Protein AF-A0A257P1T6-F1 (afdb_monomer)

Solvent-accessible surface area (backbone atoms only — not comparable to full-atom values): 7304 Å² total; per-residue (Å²): 110,48,81,40,77,79,40,86,86,40,34,35,30,41,38,40,68,49,77,60,68,84,50,16,38,37,44,33,44,31,45,38,38,44,43,81,39,96,87,77,50,71,47,75,51,72,52,76,51,74,48,61,39,56,57,62,42,69,65,39,70,70,59,54,51,53,52,51,48,54,50,50,51,54,49,51,57,52,47,53,36,40,76,70,65,75,41,80,83,77,84,64,60,65,57,59,56,52,49,62,76,66,51,55,81,64,52,58,54,50,52,51,50,50,51,51,48,50,50,54,48,63,72,68,58,83,128

Radius of gyration: 24.8 Å; Cα contacts (8 Å, |Δi|>4): 127; chains: 1; bounding box: 42×44×67 Å

Mean predicted aligned error: 14.79 Å

pLDDT: mean 80.49, std 9.03, range [52.75, 92.25]

Structure (mmCIF, N/CA/C/O backbone):
data_AF-A0A257P1T6-F1
#
_entry.id   AF-A0A257P1T6-F1
#
loop_
_atom_site.group_PDB
_atom_site.id
_atom_site.type_symbol
_atom_site.label_atom_id
_atom_site.label_alt_id
_atom_site.label_comp_id
_atom_site.label_asym_id
_atom_site.label_entity_id
_atom_site.label_seq_id
_atom_site.pdbx_PDB_ins_code
_atom_site.Cartn_x
_atom_site.Cartn_y
_atom_site.Cartn_z
_atom_site.occupancy
_atom_site.B_iso_or_equiv
_atom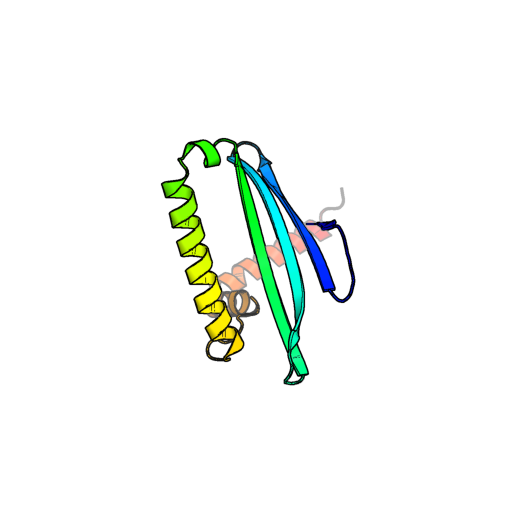_site.auth_seq_id
_atom_site.auth_comp_id
_atom_site.auth_asym_id
_atom_site.auth_atom_id
_atom_site.pdbx_PDB_model_num
ATOM 1 N N . LEU A 1 1 ? 3.767 -9.153 1.851 1.00 80.94 1 LEU A N 1
ATOM 2 C CA . LEU A 1 1 ? 2.751 -8.888 2.892 1.00 80.94 1 LEU A CA 1
ATOM 3 C C . LEU A 1 1 ? 2.638 -10.126 3.758 1.00 80.94 1 LEU A C 1
ATOM 5 O O . LEU A 1 1 ? 2.390 -11.194 3.211 1.00 80.94 1 LEU A O 1
ATOM 9 N N . THR A 1 2 ? 2.851 -9.988 5.060 1.00 90.62 2 THR A N 1
ATOM 10 C CA . THR A 1 2 ? 2.771 -11.074 6.043 1.00 90.62 2 THR A CA 1
ATOM 11 C C . THR A 1 2 ? 1.885 -10.664 7.218 1.00 90.62 2 THR A C 1
ATOM 13 O O . THR A 1 2 ? 1.785 -9.482 7.548 1.00 90.62 2 THR A O 1
ATOM 16 N N . LEU A 1 3 ? 1.210 -11.646 7.817 1.00 90.31 3 LEU A N 1
ATOM 17 C CA . LEU A 1 3 ? 0.458 -11.495 9.060 1.00 90.31 3 LEU A CA 1
ATOM 18 C C . LEU A 1 3 ? 1.338 -11.978 10.214 1.00 90.31 3 LEU A C 1
ATOM 20 O O . LEU A 1 3 ? 1.886 -13.078 10.152 1.00 90.31 3 LEU A O 1
ATOM 24 N N . GLU A 1 4 ? 1.455 -11.166 11.251 1.00 89.88 4 GLU A N 1
ATOM 25 C CA . GLU A 1 4 ? 2.267 -11.406 12.440 1.00 89.88 4 GLU A CA 1
ATOM 26 C C . GLU A 1 4 ? 1.414 -11.211 13.698 1.00 89.88 4 GLU A C 1
ATOM 28 O O . GLU A 1 4 ? 0.376 -10.546 13.663 1.00 89.88 4 GLU A O 1
ATOM 33 N N . ASP A 1 5 ? 1.843 -11.820 14.803 1.00 86.88 5 ASP A N 1
ATOM 34 C CA . ASP A 1 5 ? 1.199 -11.731 16.120 1.00 86.88 5 ASP A CA 1
ATOM 35 C C . ASP A 1 5 ? -0.343 -11.877 16.097 1.00 86.88 5 ASP A C 1
ATOM 37 O O . ASP A 1 5 ? -1.054 -11.035 16.659 1.00 86.88 5 ASP A O 1
ATOM 41 N N . PRO A 1 6 ? -0.909 -12.907 15.428 1.00 87.69 6 PRO A N 1
ATOM 42 C CA . PRO A 1 6 ? -2.353 -13.082 15.386 1.00 87.69 6 PRO A CA 1
ATOM 43 C C . PRO A 1 6 ? -2.880 -13.416 16.785 1.00 87.69 6 PRO A C 1
ATOM 45 O O . PRO A 1 6 ? -2.513 -14.426 17.382 1.00 87.69 6 PRO A O 1
ATOM 48 N N . ASN A 1 7 ? -3.805 -12.597 17.276 1.00 88.19 7 ASN A N 1
ATOM 49 C CA . ASN A 1 7 ? -4.545 -12.819 18.513 1.00 88.19 7 ASN A CA 1
ATOM 50 C C . ASN A 1 7 ? -6.054 -12.719 18.233 1.00 88.19 7 ASN A C 1
ATOM 52 O O . ASN A 1 7 ? -6.678 -11.702 18.551 1.00 88.19 7 ASN A O 1
ATOM 56 N N . PRO A 1 8 ? -6.660 -13.723 17.572 1.00 84.19 8 PRO A N 1
ATOM 57 C CA . PRO A 1 8 ? -8.081 -13.687 17.248 1.00 84.19 8 PRO A CA 1
ATOM 58 C C . PRO A 1 8 ? -8.956 -13.723 18.514 1.00 84.19 8 PRO A C 1
ATOM 60 O O . PRO A 1 8 ? -8.627 -14.460 19.444 1.00 84.19 8 PRO A O 1
ATOM 63 N N . PRO A 1 9 ? -10.097 -13.004 18.553 1.00 84.12 9 PRO A N 1
ATOM 64 C CA . PRO A 1 9 ? -10.619 -12.053 17.559 1.00 84.12 9 PRO A CA 1
ATOM 65 C C . PRO A 1 9 ? -10.131 -10.601 17.764 1.00 84.12 9 PRO A C 1
ATOM 67 O O . PRO A 1 9 ? -10.708 -9.679 17.200 1.00 84.12 9 PRO A O 1
ATOM 70 N N . HIS A 1 10 ? -9.118 -10.377 18.602 1.00 87.69 10 HIS A N 1
ATOM 71 C CA . HIS A 1 10 ? -8.814 -9.073 19.193 1.00 87.69 10 HIS A CA 1
ATOM 72 C C . HIS A 1 10 ? -7.771 -8.246 18.450 1.00 87.69 10 HIS A C 1
ATOM 74 O O . HIS A 1 10 ? -7.877 -7.023 18.442 1.00 87.69 10 HIS A O 1
ATOM 80 N N . SER A 1 11 ? -6.734 -8.850 17.876 1.00 89.75 11 SER A N 1
ATOM 81 C CA . SER A 1 11 ? -5.676 -8.072 17.227 1.00 89.75 11 SER A CA 1
ATOM 82 C C . SER A 1 11 ? -4.821 -8.885 16.270 1.00 89.75 11 SER A C 1
ATOM 84 O O . SER A 1 11 ? -4.751 -10.109 16.362 1.00 89.75 11 SER A O 1
ATOM 86 N N . TYR A 1 12 ? -4.134 -8.185 15.376 1.00 91.81 12 TYR A N 1
ATOM 87 C CA . TYR A 1 12 ? -3.075 -8.741 14.542 1.00 91.81 12 TYR A CA 1
ATOM 88 C C . TYR A 1 12 ? -2.151 -7.636 14.032 1.00 91.81 12 TYR A C 1
ATOM 90 O O . TYR A 1 12 ? -2.490 -6.448 14.052 1.00 91.81 12 TYR A O 1
ATOM 98 N N . VAL A 1 13 ? -0.980 -8.034 13.547 1.00 92.25 13 VAL A N 1
ATOM 99 C CA . VAL A 1 13 ? -0.016 -7.143 12.907 1.00 92.25 13 VAL A CA 1
ATOM 100 C C . VAL A 1 13 ? 0.093 -7.500 11.430 1.00 92.25 13 VAL A C 1
ATOM 102 O O . VAL A 1 13 ? 0.263 -8.658 11.068 1.00 92.25 13 VAL A O 1
ATOM 105 N N . LEU A 1 14 ? 0.021 -6.500 10.557 1.00 91.88 14 LEU A N 1
ATOM 106 C CA . LEU A 1 14 ? 0.347 -6.645 9.143 1.00 91.88 14 LEU A CA 1
ATOM 107 C C . LEU A 1 14 ? 1.727 -6.064 8.880 1.00 91.88 14 LEU A C 1
ATOM 109 O O . LEU A 1 14 ? 1.997 -4.918 9.243 1.00 91.88 14 LEU A O 1
ATOM 113 N N . ARG A 1 15 ? 2.583 -6.827 8.210 1.00 90.75 15 ARG A N 1
ATOM 114 C CA . ARG A 1 15 ? 3.895 -6.370 7.764 1.00 90.75 15 ARG A CA 1
ATOM 115 C C . ARG A 1 15 ? 3.948 -6.333 6.241 1.00 90.75 15 ARG A C 1
ATOM 117 O O . ARG A 1 15 ? 3.625 -7.298 5.545 1.00 90.75 15 ARG A O 1
ATOM 124 N N . PHE A 1 16 ? 4.343 -5.184 5.717 1.00 90.00 16 PHE A N 1
ATOM 125 C CA . PHE A 1 16 ? 4.434 -4.898 4.294 1.00 90.00 16 PHE A CA 1
ATOM 126 C C . PHE A 1 16 ? 5.900 -4.677 3.944 1.00 90.00 16 PHE A C 1
ATOM 128 O O . PHE A 1 16 ? 6.618 -3.987 4.657 1.00 90.00 16 PHE A O 1
ATOM 135 N N . GLU A 1 17 ? 6.341 -5.251 2.836 1.00 90.06 17 GLU A N 1
ATOM 136 C CA . GLU A 1 17 ? 7.664 -5.001 2.281 1.00 90.06 17 GLU A CA 1
ATOM 137 C C . GLU A 1 17 ? 7.498 -4.757 0.788 1.00 90.06 17 GLU A C 1
ATOM 139 O O . GLU A 1 17 ? 6.744 -5.468 0.118 1.00 90.06 17 GLU A O 1
ATOM 144 N N . GLY A 1 18 ? 8.190 -3.746 0.282 1.00 86.88 18 GLY A N 1
ATOM 145 C CA . GLY A 1 18 ? 8.266 -3.415 -1.129 1.00 86.88 18 GLY A CA 1
ATOM 146 C C . GLY A 1 18 ? 9.711 -3.119 -1.494 1.00 86.88 18 GLY A C 1
ATOM 147 O O . GLY A 1 18 ? 10.397 -2.375 -0.797 1.00 86.88 18 GLY A O 1
ATOM 148 N N . ASN A 1 19 ? 10.181 -3.702 -2.589 1.00 86.88 19 ASN A N 1
ATOM 149 C CA . ASN A 1 19 ? 11.518 -3.465 -3.109 1.00 86.88 19 ASN A CA 1
ATOM 150 C C . ASN A 1 19 ? 11.394 -3.036 -4.570 1.00 86.88 19 ASN A C 1
ATOM 152 O O . ASN A 1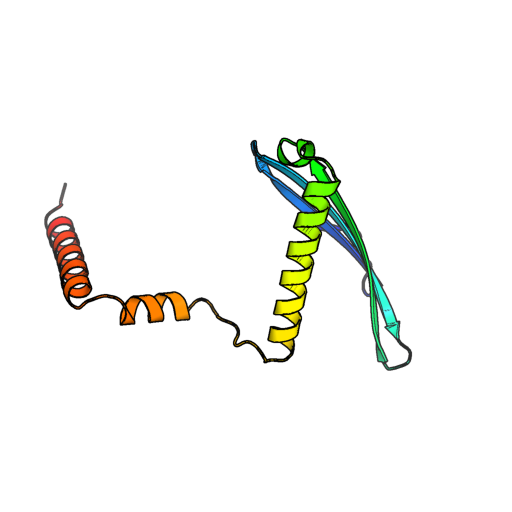 19 ? 10.815 -3.754 -5.383 1.00 86.88 19 ASN A O 1
ATOM 156 N N . ALA A 1 20 ? 11.918 -1.856 -4.882 1.00 81.88 20 ALA A N 1
ATOM 157 C CA . ALA A 1 20 ? 11.912 -1.266 -6.214 1.00 81.88 20 ALA A CA 1
ATOM 158 C C . ALA A 1 20 ? 13.325 -1.247 -6.836 1.00 81.88 20 ALA A C 1
ATOM 160 O O . ALA A 1 20 ? 13.614 -0.454 -7.734 1.00 81.88 20 ALA A O 1
ATOM 161 N N . GLY A 1 21 ? 14.232 -2.098 -6.347 1.00 84.69 21 GLY A N 1
ATOM 162 C CA . GLY A 1 21 ? 15.610 -2.195 -6.813 1.00 84.69 21 GLY A CA 1
ATOM 163 C C . GLY A 1 21 ? 16.387 -0.907 -6.549 1.00 84.69 21 GLY A C 1
ATOM 164 O O . GLY A 1 21 ? 16.465 -0.430 -5.419 1.00 84.69 21 GLY A O 1
ATOM 165 N N . SER A 1 22 ? 16.954 -0.320 -7.604 1.00 82.88 22 SER A N 1
ATOM 166 C CA . SER A 1 22 ? 17.724 0.929 -7.516 1.00 82.88 22 SER A CA 1
ATOM 167 C C . SER A 1 22 ? 16.884 2.142 -7.100 1.00 82.88 22 SER A C 1
ATOM 169 O O . SER A 1 22 ? 17.439 3.111 -6.582 1.00 82.88 22 SER A O 1
ATOM 171 N N . ALA A 1 23 ? 15.559 2.097 -7.279 1.00 80.69 23 ALA A N 1
ATOM 172 C CA . ALA A 1 23 ? 14.672 3.172 -6.844 1.00 80.69 23 ALA A CA 1
ATOM 173 C C . ALA A 1 23 ? 14.517 3.212 -5.310 1.00 80.69 23 ALA A C 1
ATOM 175 O O . ALA A 1 23 ? 14.307 4.286 -4.742 1.00 80.69 23 ALA A O 1
ATOM 176 N N . GLY A 1 24 ? 14.703 2.080 -4.622 1.00 85.25 24 GLY A N 1
ATOM 177 C CA . GLY A 1 24 ? 14.683 2.001 -3.164 1.00 85.25 24 GLY A CA 1
ATOM 178 C C . GLY A 1 24 ? 13.812 0.879 -2.611 1.00 85.25 24 GLY A C 1
ATOM 179 O O . GLY A 1 24 ? 13.474 -0.079 -3.308 1.00 85.25 24 GLY A O 1
ATOM 180 N N . PHE A 1 25 ? 13.452 1.004 -1.337 1.00 86.38 25 PHE A N 1
ATOM 181 C CA . PHE A 1 25 ? 12.640 0.029 -0.612 1.00 86.38 25 PHE A CA 1
ATOM 182 C C . PHE A 1 25 ? 11.662 0.722 0.336 1.00 86.38 25 PHE A C 1
ATOM 184 O O . PHE A 1 25 ? 11.903 1.849 0.764 1.00 86.38 25 PHE A O 1
ATOM 191 N N . GLY A 1 26 ? 10.580 0.025 0.677 1.00 87.50 26 GLY A N 1
ATOM 192 C CA . GLY A 1 26 ? 9.596 0.438 1.668 1.00 87.50 26 GLY A CA 1
ATOM 193 C C . GLY A 1 26 ? 9.259 -0.710 2.616 1.00 87.50 26 GLY A C 1
ATOM 194 O O . GLY A 1 26 ? 8.950 -1.813 2.168 1.00 87.50 26 GLY A O 1
ATOM 195 N N . LEU A 1 27 ? 9.313 -0.458 3.918 1.00 88.69 27 LEU A N 1
ATOM 196 C CA . LEU A 1 27 ? 8.926 -1.384 4.978 1.00 88.69 27 LEU A CA 1
ATOM 197 C C . LEU A 1 27 ? 7.756 -0.772 5.743 1.00 88.69 27 LEU A C 1
ATOM 199 O O . LEU A 1 27 ? 7.842 0.356 6.205 1.00 88.69 27 LEU A O 1
ATOM 203 N N . GLY A 1 28 ? 6.660 -1.502 5.888 1.00 87.12 28 GLY A N 1
ATOM 204 C CA . GLY A 1 28 ? 5.466 -1.057 6.597 1.00 87.12 28 GLY A CA 1
ATOM 205 C C . GLY A 1 28 ? 5.073 -2.029 7.698 1.00 87.12 28 GLY A C 1
ATOM 206 O O . GLY A 1 28 ? 5.219 -3.242 7.548 1.00 87.12 28 GLY A O 1
ATOM 207 N N . ARG A 1 29 ? 4.523 -1.510 8.791 1.00 91.06 29 ARG A N 1
ATOM 208 C CA . ARG A 1 29 ? 3.899 -2.286 9.865 1.00 91.06 29 ARG A CA 1
ATOM 209 C C . ARG A 1 29 ? 2.577 -1.630 10.240 1.00 91.06 29 ARG A C 1
ATOM 211 O O . ARG A 1 29 ? 2.548 -0.428 10.479 1.00 91.06 29 ARG A O 1
ATOM 218 N N . ALA A 1 30 ? 1.503 -2.405 10.319 1.00 92.12 30 ALA A N 1
ATOM 219 C CA . ALA A 1 30 ? 0.209 -1.946 10.804 1.00 92.12 30 ALA A CA 1
ATOM 220 C C . ALA A 1 30 ? -0.268 -2.826 11.960 1.00 92.12 30 ALA A C 1
ATOM 222 O O . ALA A 1 30 ? -0.442 -4.029 11.793 1.00 92.12 30 ALA A O 1
ATOM 223 N N . LEU A 1 31 ? -0.474 -2.225 13.127 1.00 90.94 31 LEU A N 1
ATOM 224 C CA . LEU A 1 31 ? -1.132 -2.851 14.270 1.00 90.94 31 LEU A CA 1
ATOM 225 C C . LEU A 1 31 ? -2.635 -2.639 14.136 1.00 90.94 31 LEU A C 1
ATOM 227 O O . LEU A 1 31 ? -3.082 -1.496 14.035 1.00 90.94 31 LEU A O 1
ATOM 231 N N . VAL A 1 32 ? -3.399 -3.727 14.148 1.00 90.75 32 VAL A N 1
ATOM 232 C CA . VAL A 1 32 ? -4.861 -3.703 14.093 1.00 90.75 32 VAL A CA 1
ATOM 233 C C . VAL A 1 32 ? -5.409 -4.290 15.385 1.00 90.75 32 VAL A C 1
ATOM 235 O O . VAL A 1 32 ? -5.044 -5.400 15.769 1.00 90.75 32 VAL A O 1
ATOM 238 N N . ALA A 1 33 ? -6.288 -3.545 16.047 1.00 91.25 33 ALA A N 1
ATOM 239 C CA . ALA A 1 33 ? -7.021 -3.966 17.231 1.00 91.25 33 ALA A CA 1
ATOM 240 C C . ALA A 1 33 ? -8.528 -3.871 16.968 1.00 91.25 33 ALA A C 1
ATOM 242 O O . ALA A 1 33 ? -9.028 -2.865 16.468 1.00 91.25 33 ALA A O 1
ATOM 243 N N . LEU A 1 34 ? -9.247 -4.928 17.317 1.00 89.94 34 LEU A N 1
ATOM 244 C CA . LEU A 1 34 ? -10.671 -5.126 17.102 1.00 89.94 34 LEU A CA 1
ATOM 245 C C . LEU A 1 34 ? -11.350 -5.246 18.463 1.00 89.94 34 LEU A C 1
ATOM 247 O O . LEU A 1 34 ? -10.977 -6.077 19.296 1.00 89.94 34 LEU A O 1
ATOM 251 N N . GLN A 1 35 ? -12.348 -4.402 18.692 1.00 89.88 35 GLN A N 1
ATOM 252 C CA . GLN A 1 35 ? -13.114 -4.372 19.931 1.00 89.88 35 GLN A CA 1
ATOM 253 C C . GLN A 1 35 ? -14.606 -4.464 19.611 1.00 89.88 35 GLN A C 1
ATOM 255 O O . GLN A 1 35 ? -15.081 -3.743 18.732 1.00 89.88 35 GLN A O 1
ATOM 260 N N . PRO A 1 36 ? -15.367 -5.330 20.296 1.00 89.06 36 PRO A N 1
ATOM 261 C CA . PRO A 1 36 ? -16.816 -5.339 20.155 1.00 89.06 36 PRO A CA 1
ATOM 262 C C . PRO A 1 36 ? -17.391 -4.021 20.683 1.00 89.06 36 PRO A C 1
ATOM 264 O O . PRO A 1 36 ? -16.945 -3.515 21.717 1.00 89.06 36 PRO A O 1
ATOM 267 N N . THR A 1 37 ? -18.379 -3.464 19.986 1.00 89.06 37 THR A N 1
ATOM 268 C CA . THR A 1 37 ? -19.109 -2.282 20.456 1.00 89.06 37 THR A CA 1
ATOM 269 C C . THR A 1 37 ? -20.404 -2.687 21.165 1.00 89.06 37 THR A C 1
ATOM 271 O O . THR A 1 37 ? -20.953 -3.755 20.875 1.00 89.06 37 THR A O 1
ATOM 274 N N . PRO A 1 38 ? -20.929 -1.847 22.080 1.00 84.56 38 PRO A N 1
ATOM 275 C CA . PRO A 1 38 ? -22.179 -2.129 22.793 1.00 84.56 38 PRO A CA 1
ATOM 276 C C . PRO A 1 38 ? -23.385 -2.366 21.872 1.00 84.56 38 PRO A C 1
ATOM 278 O O . PRO A 1 38 ? -24.272 -3.141 22.215 1.00 84.56 38 PRO A O 1
ATOM 281 N N . ASP A 1 39 ? -23.384 -1.756 20.684 1.00 89.75 39 ASP A N 1
ATOM 282 C CA . ASP A 1 39 ? -24.468 -1.846 19.696 1.00 89.75 39 ASP A CA 1
ATOM 283 C C . ASP A 1 39 ? -24.387 -3.107 18.807 1.00 89.75 39 ASP A C 1
ATOM 285 O O . ASP A 1 39 ? -25.098 -3.217 17.810 1.00 89.75 39 ASP A O 1
ATOM 289 N N . GLY A 1 40 ? -23.495 -4.054 19.126 1.00 85.81 40 GLY A N 1
ATOM 290 C CA . GLY A 1 40 ? -23.284 -5.279 18.343 1.00 85.81 40 GLY A CA 1
ATOM 291 C C . GLY A 1 40 ? -22.387 -5.102 17.112 1.00 85.81 40 GLY A C 1
ATOM 292 O O . GLY A 1 40 ? -22.284 -6.010 16.289 1.00 85.81 40 GLY A O 1
ATOM 293 N N . GLY A 1 41 ? -21.729 -3.948 16.978 1.00 86.06 41 GLY A N 1
ATOM 294 C CA . GLY A 1 41 ? -20.728 -3.680 15.948 1.00 86.06 41 GLY A CA 1
ATOM 295 C C . GLY A 1 41 ? -19.313 -4.078 16.377 1.00 86.06 41 GLY A C 1
ATOM 296 O O . GLY A 1 41 ? -19.078 -4.623 17.455 1.00 86.06 41 GLY A O 1
ATOM 297 N N . THR A 1 42 ? -18.334 -3.799 15.520 1.00 87.44 42 THR A N 1
ATOM 298 C CA . THR A 1 42 ? -16.908 -3.961 15.839 1.00 87.44 42 THR A CA 1
ATOM 299 C C . THR A 1 42 ? -16.182 -2.662 15.533 1.00 87.44 42 THR A C 1
ATOM 301 O O . THR A 1 42 ? -16.221 -2.169 14.407 1.00 87.44 42 THR A O 1
ATOM 304 N N . GLN A 1 43 ? -15.520 -2.105 16.540 1.00 87.06 43 GLN A N 1
ATOM 305 C CA . GLN A 1 43 ? -14.631 -0.967 16.394 1.00 87.06 43 GLN A CA 1
ATOM 306 C C . GLN A 1 43 ? -13.238 -1.476 16.029 1.00 87.06 43 GLN A C 1
ATOM 308 O O . GLN A 1 43 ? -12.652 -2.285 16.749 1.00 87.06 43 GLN A O 1
ATOM 313 N N . MET A 1 44 ? -12.711 -0.990 14.907 1.00 88.75 44 MET A N 1
ATOM 314 C CA . MET A 1 44 ? -11.356 -1.283 14.453 1.00 88.75 44 MET A CA 1
ATOM 315 C C . MET A 1 44 ? -10.462 -0.069 14.704 1.00 88.75 44 MET A C 1
ATOM 317 O O . MET A 1 44 ? -10.633 0.975 14.078 1.00 88.75 44 MET A O 1
ATOM 321 N N . ASN A 1 45 ? -9.491 -0.227 15.595 1.00 88.19 45 ASN A N 1
ATOM 322 C CA . ASN A 1 45 ? -8.415 0.732 15.803 1.00 88.19 45 ASN A CA 1
ATOM 323 C C . ASN A 1 45 ? -7.183 0.255 15.035 1.00 88.19 45 ASN A C 1
ATOM 325 O O . ASN A 1 45 ? -6.796 -0.909 15.142 1.00 88.19 45 ASN A O 1
ATOM 329 N N . TYR A 1 46 ? -6.558 1.145 14.267 1.00 86.12 46 TYR A N 1
ATOM 330 C CA . TYR A 1 46 ? -5.359 0.813 13.508 1.00 86.12 46 TYR A CA 1
ATOM 331 C C . TYR A 1 46 ? -4.274 1.872 13.686 1.00 86.12 46 TYR A C 1
ATOM 333 O O . TYR A 1 46 ? -4.553 3.068 13.760 1.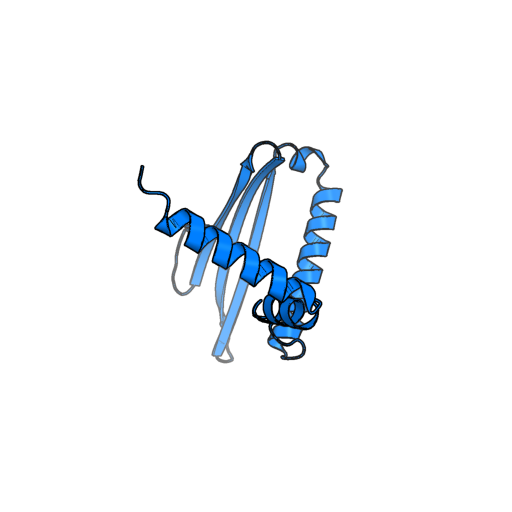00 86.12 46 TYR A O 1
ATOM 341 N N . GLN A 1 47 ? -3.023 1.423 13.734 1.00 86.88 47 GLN A N 1
ATOM 342 C CA . GLN A 1 47 ? -1.847 2.286 13.700 1.00 86.88 47 GLN A CA 1
ATOM 343 C C . GLN A 1 47 ? -0.866 1.728 12.675 1.00 86.88 47 GLN A C 1
ATOM 345 O O . GLN A 1 47 ? -0.416 0.592 12.809 1.00 86.88 47 GLN A O 1
ATOM 350 N N . ALA A 1 48 ? -0.546 2.522 11.655 1.00 86.94 48 ALA A N 1
ATOM 351 C CA . ALA A 1 48 ? 0.377 2.145 10.595 1.00 86.94 48 ALA A CA 1
ATOM 352 C C . ALA A 1 48 ? 1.629 3.023 10.628 1.00 86.94 48 ALA A C 1
ATOM 354 O O . ALA A 1 48 ? 1.538 4.245 10.724 1.00 86.94 48 ALA A O 1
ATOM 355 N N . THR A 1 49 ? 2.785 2.383 10.501 1.00 83.88 49 THR A N 1
ATOM 356 C CA . THR A 1 49 ? 4.094 3.020 10.369 1.00 83.88 49 THR A CA 1
ATOM 357 C C . THR A 1 49 ? 4.745 2.490 9.104 1.00 83.88 49 THR A C 1
ATOM 359 O O . THR A 1 49 ? 4.698 1.287 8.845 1.00 83.88 49 THR A O 1
ATOM 362 N N . ALA A 1 50 ? 5.364 3.367 8.323 1.00 83.62 50 ALA A N 1
ATOM 363 C CA . ALA A 1 50 ? 6.115 2.984 7.140 1.00 83.62 50 ALA A CA 1
ATOM 364 C C . ALA A 1 50 ? 7.465 3.703 7.105 1.00 83.62 50 ALA A C 1
ATOM 366 O O . ALA A 1 50 ? 7.576 4.867 7.483 1.00 83.62 50 ALA A O 1
ATOM 367 N N . GLU A 1 51 ? 8.483 2.991 6.646 1.00 81.19 51 GLU A N 1
ATOM 368 C CA . GLU A 1 51 ? 9.832 3.474 6.416 1.00 81.19 51 GLU A CA 1
ATOM 369 C C . GLU A 1 51 ? 10.178 3.263 4.946 1.00 81.19 51 GLU A C 1
ATOM 371 O O . GLU A 1 51 ? 9.908 2.206 4.381 1.00 81.19 51 GLU A O 1
ATOM 376 N N . VAL A 1 52 ? 10.773 4.272 4.322 1.00 82.62 52 VAL A N 1
ATOM 377 C CA . VAL A 1 52 ? 11.163 4.248 2.911 1.00 82.62 52 VAL A CA 1
ATOM 378 C C . VAL A 1 52 ? 12.605 4.718 2.789 1.00 82.62 52 VAL A C 1
ATOM 380 O O . VAL A 1 52 ? 12.981 5.742 3.358 1.00 82.62 52 VAL A O 1
ATOM 383 N N . GLY A 1 53 ? 13.414 3.967 2.046 1.00 77.94 53 GLY A N 1
ATOM 384 C CA . GLY A 1 53 ? 14.845 4.208 1.870 1.00 77.94 53 GLY A CA 1
ATOM 38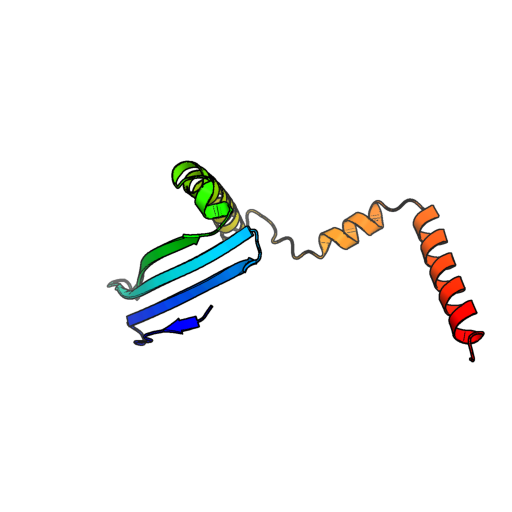5 C C . GLY A 1 53 ? 15.291 4.070 0.414 1.00 77.94 53 GLY A C 1
ATOM 386 O O . GLY A 1 53 ? 14.523 3.657 -0.453 1.00 77.94 53 GLY A O 1
ATOM 387 N N . GLY A 1 54 ? 16.546 4.426 0.125 1.00 81.12 54 GLY A N 1
ATOM 388 C CA . GLY A 1 54 ? 17.110 4.416 -1.233 1.00 81.12 54 GLY A CA 1
ATOM 389 C C . GLY A 1 54 ? 16.987 5.762 -1.953 1.00 81.12 54 GLY A C 1
ATOM 390 O O . GLY A 1 54 ? 17.003 6.811 -1.311 1.00 81.12 54 GLY A O 1
ATOM 391 N N . ALA A 1 55 ? 16.904 5.757 -3.286 1.00 78.50 55 ALA A N 1
ATOM 392 C CA . ALA A 1 55 ? 16.822 6.989 -4.080 1.00 78.50 55 ALA A CA 1
ATOM 393 C C . ALA A 1 55 ? 15.549 7.799 -3.769 1.00 78.50 55 AL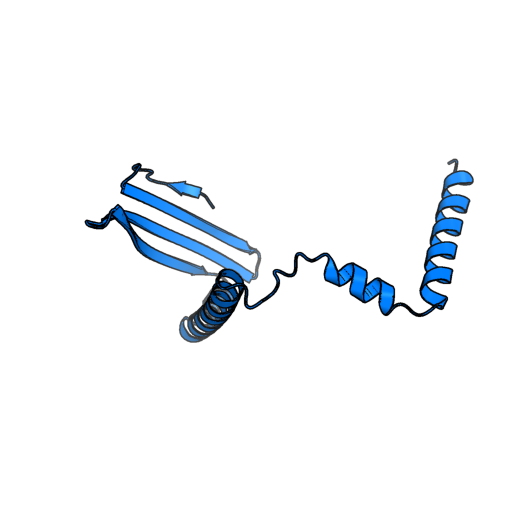A A C 1
ATOM 395 O O . ALA A 1 55 ? 15.617 9.017 -3.632 1.00 78.50 55 ALA A O 1
ATOM 396 N N . ILE A 1 56 ? 14.410 7.127 -3.562 1.00 71.12 56 ILE A N 1
ATOM 397 C CA . ILE A 1 56 ? 13.145 7.779 -3.178 1.00 71.12 56 ILE A CA 1
ATOM 398 C C . ILE A 1 56 ? 13.233 8.390 -1.769 1.00 71.12 56 ILE A C 1
ATOM 400 O O . ILE A 1 56 ? 12.739 9.491 -1.542 1.00 71.12 56 ILE A O 1
ATOM 404 N N . GLY A 1 57 ? 13.920 7.729 -0.831 1.00 73.00 57 GLY A N 1
ATOM 405 C CA . GLY A 1 57 ? 14.126 8.252 0.527 1.00 73.00 57 GLY A CA 1
ATOM 406 C C . GLY A 1 57 ? 14.980 9.529 0.576 1.00 73.00 57 GLY A C 1
ATOM 407 O O . GLY A 1 57 ? 14.855 10.321 1.508 1.00 73.00 57 GLY A O 1
ATOM 408 N N . GLN A 1 58 ? 15.809 9.770 -0.447 1.00 73.88 58 GLN A N 1
ATOM 409 C CA . GLN A 1 58 ? 16.648 10.971 -0.558 1.00 73.88 58 GLN A CA 1
ATOM 410 C C . GLN A 1 58 ? 15.877 12.220 -1.013 1.00 73.88 58 GLN A C 1
ATOM 412 O O . GLN A 1 58 ? 16.381 13.328 -0.850 1.00 73.88 58 GLN A O 1
ATOM 417 N N . LEU A 1 59 ? 14.648 12.072 -1.526 1.00 70.12 59 LEU A N 1
ATOM 418 C CA . LEU A 1 59 ? 13.797 13.195 -1.953 1.00 70.12 59 LEU A CA 1
ATOM 419 C C . LEU A 1 59 ? 13.264 14.044 -0.775 1.00 70.12 59 LEU A C 1
ATOM 421 O O . LEU A 1 59 ? 12.660 15.094 -0.994 1.00 70.12 59 LEU A O 1
ATOM 425 N N . GLY A 1 60 ? 13.524 13.619 0.468 1.00 63.38 60 GLY A N 1
ATOM 426 C CA . GLY A 1 60 ? 13.126 14.301 1.700 1.00 63.38 60 GLY A CA 1
ATOM 427 C C . GLY A 1 60 ? 11.695 13.963 2.134 1.00 63.38 60 GLY A C 1
ATOM 428 O O . GLY A 1 60 ? 10.796 13.822 1.306 1.00 63.38 60 GLY A O 1
ATOM 429 N N . LYS A 1 61 ? 11.474 13.855 3.456 1.00 64.69 61 LYS A N 1
ATOM 430 C CA . LYS A 1 61 ? 10.185 13.437 4.052 1.00 64.69 61 LYS A CA 1
ATOM 431 C C . LYS A 1 61 ? 8.984 14.234 3.526 1.00 64.69 61 LYS A C 1
ATOM 433 O O . LYS A 1 61 ? 7.993 13.640 3.142 1.00 64.69 61 LYS A O 1
ATOM 438 N N . GLY A 1 62 ? 9.095 15.559 3.396 1.00 69.31 62 GLY A N 1
ATOM 439 C CA . GLY A 1 62 ? 7.962 16.410 2.998 1.00 69.31 62 GLY A CA 1
ATOM 440 C C . GLY A 1 62 ? 7.394 16.139 1.595 1.00 69.31 62 GLY A C 1
ATOM 441 O O . GLY A 1 62 ? 6.177 16.162 1.405 1.00 69.31 62 GLY A O 1
ATOM 442 N N . THR A 1 63 ? 8.243 15.852 0.605 1.00 66.62 63 THR A N 1
ATOM 443 C CA . THR A 1 63 ? 7.800 15.592 -0.780 1.00 66.62 63 THR A CA 1
ATOM 444 C C . THR A 1 63 ? 7.174 14.203 -0.918 1.00 66.62 63 THR A C 1
ATOM 446 O O . THR A 1 63 ? 6.172 14.030 -1.614 1.00 66.62 63 THR A O 1
ATOM 449 N N . VAL A 1 64 ? 7.743 13.212 -0.225 1.00 70.19 64 VAL A N 1
ATOM 450 C CA . VAL A 1 64 ? 7.215 11.841 -0.201 1.00 70.19 64 VAL A CA 1
ATOM 451 C C . VAL A 1 64 ? 5.892 11.796 0.562 1.00 70.19 64 VAL A C 1
ATOM 453 O O . VAL A 1 64 ? 4.920 11.249 0.046 1.00 70.19 64 VAL A O 1
ATOM 456 N N . ASP A 1 65 ? 5.822 12.440 1.729 1.00 73.56 65 ASP A N 1
ATOM 457 C CA . ASP A 1 65 ? 4.624 12.455 2.571 1.00 73.56 65 ASP A CA 1
ATOM 458 C C . ASP A 1 65 ? 3.456 13.176 1.881 1.00 73.56 65 ASP A C 1
ATOM 460 O O . ASP A 1 65 ? 2.345 12.653 1.860 1.00 73.56 65 ASP A O 1
ATOM 464 N N . SER A 1 66 ? 3.693 14.329 1.240 1.00 75.50 66 SER A N 1
ATOM 465 C CA . SER A 1 66 ? 2.634 15.057 0.513 1.00 75.50 66 SER A CA 1
ATOM 466 C C . SER A 1 66 ? 2.096 14.280 -0.692 1.00 75.50 66 SER A C 1
ATOM 468 O O . SER A 1 66 ? 0.885 14.249 -0.924 1.00 75.50 66 SER A O 1
ATOM 470 N N . THR A 1 67 ? 2.971 13.594 -1.432 1.00 77.75 67 THR A N 1
ATOM 471 C CA . THR A 1 67 ? 2.559 12.742 -2.556 1.00 77.75 67 THR A CA 1
ATOM 472 C C . THR A 1 67 ? 1.786 11.519 -2.060 1.00 77.75 67 THR A C 1
ATOM 474 O O . THR A 1 67 ? 0.732 11.192 -2.603 1.00 77.75 67 THR A O 1
ATOM 477 N N . ALA A 1 68 ? 2.264 10.866 -0.997 1.00 77.06 68 ALA A N 1
ATOM 478 C CA . ALA A 1 68 ? 1.584 9.731 -0.380 1.00 77.06 68 ALA A CA 1
ATOM 479 C C . ALA A 1 68 ? 0.206 10.125 0.174 1.00 77.06 68 ALA A C 1
ATOM 481 O O . ALA A 1 68 ? -0.767 9.401 -0.038 1.00 77.06 68 ALA A O 1
ATOM 482 N N . GLN A 1 69 ? 0.100 11.290 0.816 1.00 78.19 69 GLN A N 1
ATOM 483 C CA . GLN A 1 69 ? -1.160 11.828 1.323 1.00 78.19 69 GLN A CA 1
ATOM 484 C C . GLN A 1 69 ? -2.147 12.113 0.186 1.00 78.19 69 GLN A C 1
ATOM 486 O O . GLN A 1 69 ? -3.293 11.675 0.256 1.00 78.19 69 GLN A O 1
ATOM 491 N N . SER A 1 70 ? -1.701 12.773 -0.887 1.00 83.38 70 SER A N 1
ATOM 492 C CA . SER A 1 70 ? -2.539 13.055 -2.062 1.00 83.38 70 SER A CA 1
ATOM 493 C C . SER A 1 70 ? -3.045 11.773 -2.743 1.00 83.38 70 SER A C 1
ATOM 495 O O . SER A 1 70 ? -4.217 11.674 -3.124 1.00 83.38 70 SER A O 1
ATOM 497 N N . LEU A 1 71 ? -2.185 10.754 -2.850 1.00 82.31 71 LEU A N 1
ATOM 498 C CA . LEU A 1 71 ? -2.557 9.441 -3.381 1.00 82.31 71 LEU A CA 1
ATOM 499 C C . LEU A 1 71 ? -3.564 8.723 -2.478 1.00 82.31 71 LEU A C 1
ATOM 501 O O . LEU A 1 71 ? -4.540 8.167 -2.985 1.00 82.31 71 LEU A O 1
ATOM 505 N N . ALA A 1 72 ? -3.358 8.758 -1.160 1.00 78.06 72 ALA A N 1
ATOM 506 C CA . ALA A 1 72 ? -4.280 8.169 -0.196 1.00 78.06 72 ALA A CA 1
ATOM 507 C C . ALA A 1 72 ? -5.657 8.847 -0.251 1.00 78.06 72 ALA A C 1
ATOM 509 O O . ALA A 1 72 ? -6.676 8.163 -0.310 1.00 78.06 72 ALA A O 1
ATOM 510 N N . GLU A 1 73 ? -5.700 10.178 -0.306 1.00 83.81 73 GLU A N 1
ATOM 511 C CA . GLU A 1 73 ? -6.945 10.943 -0.417 1.00 83.81 73 GLU A CA 1
ATOM 512 C C . GLU A 1 73 ? -7.699 10.614 -1.712 1.00 83.81 73 GLU A C 1
ATOM 514 O O . GLU A 1 73 ? -8.898 10.330 -1.687 1.00 83.81 73 GLU A O 1
ATOM 519 N N . THR A 1 74 ? -6.982 10.542 -2.837 1.00 85.56 74 THR A N 1
ATOM 520 C CA . THR A 1 74 ? -7.563 10.146 -4.128 1.00 85.56 74 THR A CA 1
ATOM 521 C C . THR A 1 74 ? -8.117 8.721 -4.080 1.00 85.56 74 THR A C 1
ATOM 523 O O . THR A 1 74 ? -9.213 8.466 -4.587 1.00 85.56 74 THR A O 1
ATOM 526 N N . PHE A 1 75 ? -7.382 7.789 -3.465 1.00 83.81 75 PHE A N 1
ATOM 527 C CA . PHE A 1 75 ? -7.828 6.409 -3.287 1.00 83.81 75 PHE A CA 1
ATOM 528 C C . PHE A 1 75 ? -9.110 6.343 -2.455 1.00 83.81 75 PHE A C 1
ATOM 530 O O . PHE A 1 75 ? -10.093 5.765 -2.916 1.00 83.81 75 PHE A O 1
ATOM 537 N N . PHE A 1 76 ? -9.131 6.958 -1.269 1.00 84.00 76 PHE A N 1
ATOM 538 C CA . PHE A 1 76 ? -10.288 6.893 -0.375 1.00 84.00 76 PHE A CA 1
ATOM 539 C C . PHE A 1 76 ? -11.510 7.613 -0.945 1.00 84.00 76 PHE A C 1
ATOM 541 O O . PHE A 1 76 ? -12.619 7.098 -0.819 1.00 84.00 76 PHE A O 1
ATOM 548 N N . SER A 1 77 ? -11.320 8.745 -1.627 1.00 85.44 77 SER A N 1
ATOM 549 C CA . SER A 1 77 ? -12.405 9.448 -2.3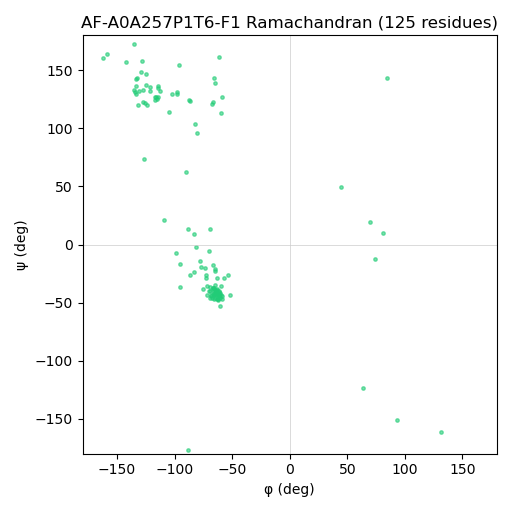18 1.00 85.44 77 SER A CA 1
ATOM 550 C C . SER A 1 77 ? -13.075 8.552 -3.365 1.00 85.44 77 SER A C 1
ATOM 552 O O . SER A 1 77 ? -14.300 8.420 -3.375 1.00 85.44 77 SER A O 1
ATOM 554 N N . ARG A 1 78 ? -12.281 7.867 -4.198 1.00 85.12 78 ARG A N 1
ATOM 555 C CA . ARG A 1 78 ? -12.812 6.925 -5.194 1.00 85.12 78 ARG A CA 1
ATOM 556 C C . ARG A 1 78 ? -13.414 5.680 -4.555 1.00 85.12 78 ARG A C 1
ATOM 558 O O . ARG A 1 78 ? -14.451 5.207 -5.007 1.00 85.12 78 ARG A O 1
ATOM 565 N N . PHE A 1 79 ? -12.779 5.150 -3.514 1.00 81.69 79 PHE A N 1
ATOM 566 C CA . PHE A 1 79 ? -13.266 3.981 -2.790 1.00 81.69 79 PHE A CA 1
ATOM 567 C C . PHE A 1 79 ? -14.644 4.233 -2.167 1.00 81.69 79 PHE A C 1
ATOM 569 O O . PHE A 1 79 ? -15.535 3.405 -2.332 1.00 81.69 79 PHE A O 1
ATOM 576 N N . ASP A 1 80 ? -14.852 5.379 -1.512 1.00 83.62 80 ASP A N 1
ATOM 577 C CA . ASP A 1 80 ? -16.155 5.756 -0.947 1.00 83.62 80 ASP A CA 1
ATOM 578 C C . ASP A 1 80 ? -17.222 5.884 -2.046 1.00 83.62 80 ASP A C 1
ATOM 580 O O . ASP A 1 80 ? -18.311 5.326 -1.917 1.00 83.62 80 ASP A O 1
ATOM 584 N N . GLN A 1 81 ? -16.889 6.516 -3.174 1.00 87.06 81 GLN A N 1
ATOM 585 C CA . GLN A 1 81 ? -17.793 6.618 -4.324 1.00 87.06 81 GLN A CA 1
ATOM 586 C C . GLN A 1 81 ? -18.182 5.243 -4.892 1.00 87.06 81 GLN A C 1
ATOM 588 O O . GLN A 1 81 ? -19.353 5.017 -5.202 1.00 87.06 81 GLN A O 1
ATOM 593 N N . VAL A 1 82 ? -17.231 4.310 -4.994 1.00 85.44 82 VAL A N 1
ATOM 594 C CA . VAL A 1 82 ? -17.491 2.926 -5.422 1.00 85.44 82 VAL A CA 1
ATOM 595 C C . VAL A 1 82 ? -18.359 2.187 -4.402 1.00 85.44 82 VAL A C 1
ATOM 597 O O . VAL A 1 82 ? -19.357 1.578 -4.779 1.00 85.44 82 VAL A O 1
ATOM 600 N N . MET A 1 83 ? -18.039 2.281 -3.109 1.00 80.25 83 MET A N 1
ATOM 601 C CA . MET A 1 83 ? -18.807 1.628 -2.039 1.00 80.25 83 MET A CA 1
ATOM 602 C C . MET A 1 83 ? -20.240 2.159 -1.930 1.00 80.25 83 MET A C 1
ATOM 604 O O . MET A 1 83 ? -21.151 1.419 -1.564 1.00 80.25 83 MET A O 1
ATOM 608 N N . ARG A 1 84 ? -20.468 3.424 -2.297 1.00 86.69 84 ARG A N 1
ATOM 609 C CA . ARG A 1 84 ? -21.806 4.028 -2.404 1.00 86.69 84 ARG A CA 1
ATOM 610 C C . ARG A 1 84 ? -22.524 3.710 -3.720 1.00 86.69 84 ARG A C 1
ATOM 612 O O . ARG A 1 84 ? -23.650 4.167 -3.901 1.00 86.69 84 ARG A O 1
ATOM 619 N N . GLY A 1 85 ? -21.892 2.980 -4.641 1.00 83.62 85 GLY A N 1
ATOM 620 C CA . GLY A 1 85 ? -22.443 2.660 -5.961 1.00 83.62 85 GLY A CA 1
ATOM 621 C C . GLY A 1 85 ? -22.547 3.860 -6.909 1.00 83.62 85 GLY A C 1
ATOM 622 O O . GLY A 1 85 ? -23.314 3.820 -7.866 1.00 83.62 85 GLY A O 1
ATOM 623 N N . GLN A 1 86 ? -21.811 4.943 -6.642 1.00 81.38 86 GLN A N 1
ATOM 624 C CA . GLN A 1 86 ? -21.820 6.164 -7.459 1.00 81.38 86 GLN A CA 1
ATOM 625 C C . GLN A 1 86 ? -20.892 6.063 -8.672 1.00 81.38 86 GLN A C 1
ATOM 627 O O . GLN A 1 86 ? -21.089 6.768 -9.661 1.00 81.38 86 GLN A O 1
ATOM 632 N N . ILE A 1 87 ? -19.888 5.188 -8.601 1.00 74.56 87 ILE A N 1
ATOM 633 C CA . ILE A 1 87 ? -19.008 4.859 -9.719 1.00 74.56 87 ILE A CA 1
ATOM 634 C C . ILE A 1 87 ? -19.228 3.385 -10.067 1.00 74.56 87 ILE A C 1
ATOM 636 O O . ILE A 1 87 ? -19.091 2.540 -9.178 1.00 74.56 87 ILE A O 1
ATOM 640 N N . PRO A 1 88 ? -19.547 3.056 -11.332 1.00 67.81 88 PRO A N 1
ATOM 641 C CA . PRO A 1 88 ? -19.498 1.678 -11.797 1.00 67.81 88 PRO A CA 1
ATOM 642 C C . PRO A 1 88 ? -18.073 1.158 -11.605 1.00 67.81 88 PRO A C 1
ATOM 644 O O . PRO A 1 88 ? -17.125 1.805 -12.054 1.00 67.81 88 PRO A O 1
ATOM 647 N N . VAL A 1 89 ? -17.915 0.018 -10.931 1.00 63.81 89 VAL A N 1
ATOM 648 C CA . VAL A 1 89 ? -16.616 -0.660 -10.870 1.00 63.81 89 VAL A CA 1
ATOM 649 C C . VAL A 1 89 ? -16.230 -0.991 -12.308 1.00 63.81 89 VAL A C 1
ATOM 651 O O . VAL A 1 89 ? -16.932 -1.726 -12.996 1.00 63.81 89 VAL A O 1
ATOM 654 N N . ASP A 1 90 ? -15.173 -0.349 -12.800 1.00 65.69 90 ASP A N 1
ATOM 655 C CA . ASP A 1 90 ? -14.647 -0.627 -14.129 1.00 65.69 90 ASP A CA 1
ATOM 656 C C . ASP A 1 90 ? -13.780 -1.882 -14.008 1.00 65.69 90 ASP A C 1
ATOM 658 O O . ASP A 1 90 ? -12.619 -1.818 -13.600 1.00 65.69 90 ASP A O 1
ATOM 662 N N . ASP A 1 91 ? -14.364 -3.041 -14.312 1.00 63.03 91 ASP A N 1
ATOM 663 C CA . ASP A 1 91 ? -13.735 -4.363 -14.174 1.00 63.03 91 ASP A CA 1
ATOM 664 C C . ASP A 1 91 ? -12.588 -4.601 -15.188 1.00 63.03 91 ASP A C 1
ATOM 666 O O . ASP A 1 91 ? -12.161 -5.731 -15.423 1.00 63.03 91 ASP A O 1
ATOM 670 N N . GLY A 1 92 ? -12.107 -3.552 -15.867 1.00 60.78 92 GLY A N 1
ATOM 671 C CA . GLY A 1 92 ? -11.089 -3.617 -16.920 1.00 60.78 92 GLY A CA 1
ATOM 672 C C . GLY A 1 92 ? -11.597 -4.174 -18.255 1.00 60.78 92 GLY A C 1
ATOM 673 O O . GLY A 1 92 ? -10.939 -3.995 -19.282 1.00 60.78 92 GLY A O 1
ATOM 674 N N . ALA A 1 93 ? -12.790 -4.776 -18.275 1.00 60.94 93 ALA A N 1
ATOM 675 C CA . ALA A 1 93 ? -13.452 -5.271 -19.481 1.00 60.94 93 ALA A CA 1
ATOM 676 C C . ALA A 1 93 ? -13.713 -4.148 -20.506 1.00 60.94 93 ALA A C 1
ATOM 678 O O . ALA A 1 93 ? -13.521 -4.336 -21.707 1.00 60.94 93 ALA A O 1
ATOM 679 N N . GLY A 1 94 ? -14.027 -2.936 -20.030 1.00 64.19 94 GLY A N 1
ATOM 680 C CA . GLY A 1 94 ? -14.350 -1.788 -20.880 1.00 64.19 94 GLY A CA 1
ATOM 681 C C . GLY A 1 94 ? -13.190 -1.267 -21.734 1.00 64.19 94 GLY A C 1
ATOM 682 O O . GLY A 1 94 ? -13.423 -0.556 -22.713 1.00 64.19 94 GLY A O 1
ATOM 683 N N . VAL A 1 95 ? -11.938 -1.614 -21.410 1.00 68.00 95 VAL A N 1
ATOM 684 C CA . VAL A 1 95 ? -10.772 -1.170 -22.192 1.00 68.00 95 VAL A CA 1
ATOM 685 C C . VAL A 1 95 ? -10.715 -1.898 -23.534 1.00 68.00 95 VAL A C 1
ATOM 687 O O . VAL A 1 95 ? -10.510 -1.254 -24.562 1.00 68.00 95 VAL A O 1
ATOM 690 N N . LEU A 1 96 ? -10.954 -3.213 -23.551 1.00 68.38 96 LEU A N 1
ATOM 691 C CA . LEU A 1 96 ? -10.970 -4.000 -24.788 1.00 68.38 96 LEU A CA 1
ATOM 692 C C . LEU A 1 96 ? -12.194 -3.654 -25.649 1.00 68.38 96 LEU A C 1
ATOM 694 O O . LEU A 1 96 ? -12.045 -3.462 -26.855 1.00 68.38 96 LEU A O 1
ATOM 698 N N . ASP A 1 97 ? -13.364 -3.460 -25.033 1.00 67.38 97 ASP A N 1
ATOM 699 C CA . ASP A 1 97 ? -14.587 -3.024 -25.728 1.00 67.38 97 ASP A CA 1
ATOM 700 C C . ASP A 1 97 ? -14.455 -1.621 -26.342 1.00 67.38 97 ASP A C 1
ATOM 702 O O . ASP A 1 97 ? -14.896 -1.365 -27.469 1.00 67.38 97 ASP A O 1
ATOM 706 N N . ARG A 1 98 ? -13.804 -0.692 -25.632 1.00 67.56 98 ARG A N 1
ATOM 707 C CA . ARG A 1 98 ? -13.550 0.660 -26.144 1.00 67.56 98 ARG A CA 1
ATOM 708 C C . ARG A 1 98 ? -12.527 0.643 -27.279 1.00 67.56 98 ARG A C 1
ATOM 710 O O . ARG A 1 98 ? -12.695 1.391 -28.238 1.00 67.56 98 ARG A O 1
ATOM 717 N N . LEU A 1 99 ? -11.506 -0.213 -27.212 1.00 69.62 99 LEU A N 1
ATOM 718 C CA . LEU A 1 99 ? -10.558 -0.394 -28.315 1.00 69.62 99 LEU A CA 1
ATOM 719 C C . LEU A 1 99 ? -11.245 -0.996 -29.547 1.00 69.62 99 LEU A C 1
ATOM 721 O O . LEU A 1 99 ? -11.036 -0.504 -30.651 1.00 69.62 99 LEU A O 1
ATOM 725 N N . TRP A 1 100 ? -12.121 -1.984 -29.368 1.00 67.62 100 TRP A N 1
ATOM 726 C CA . TRP A 1 100 ? -12.846 -2.629 -30.464 1.00 67.62 100 TRP A CA 1
ATOM 727 C C . TRP A 1 100 ? -13.719 -1.665 -31.273 1.00 67.62 100 TRP A C 1
ATOM 729 O O . TRP A 1 100 ? -13.681 -1.680 -32.501 1.00 67.62 100 TRP A O 1
ATOM 739 N N . ASN A 1 101 ? -14.448 -0.777 -30.591 1.00 67.88 101 ASN A N 1
ATOM 740 C CA . ASN A 1 101 ? -15.319 0.209 -31.240 1.00 67.88 101 ASN A CA 1
ATOM 741 C C . ASN A 1 101 ? -14.567 1.405 -31.850 1.00 67.88 101 ASN A C 1
ATOM 743 O O . ASN A 1 101 ? -15.126 2.111 -32.688 1.00 67.88 101 ASN A O 1
ATOM 747 N N . VAL A 1 102 ? -13.323 1.658 -31.432 1.00 70.44 102 VAL A N 1
ATOM 748 C CA . VAL A 1 102 ? -12.498 2.773 -31.934 1.00 70.44 102 VAL A CA 1
ATOM 749 C C . VAL A 1 102 ? -11.565 2.333 -33.068 1.00 70.44 102 VAL A C 1
ATOM 751 O O . VAL A 1 102 ? -11.075 3.179 -33.819 1.00 70.44 102 VAL A O 1
ATOM 754 N N . LEU A 1 103 ? -11.330 1.029 -33.244 1.00 69.56 103 LEU A N 1
ATOM 755 C CA . LEU A 1 103 ? -10.494 0.531 -34.330 1.00 69.56 103 LEU A CA 1
ATOM 756 C C . LEU A 1 103 ? -11.169 0.773 -35.692 1.00 69.56 103 LEU A C 1
ATOM 758 O O . LEU A 1 103 ? -12.268 0.272 -35.943 1.00 69.56 103 LEU A O 1
ATOM 762 N N . PRO A 1 104 ? -10.518 1.514 -36.606 1.00 76.31 104 PRO A N 1
ATOM 763 C CA . PRO A 1 104 ? -11.055 1.730 -37.939 1.00 76.31 104 PRO A CA 1
ATOM 764 C C . PRO A 1 104 ? -11.214 0.402 -38.704 1.00 76.31 104 PRO A C 1
ATOM 766 O O . PRO A 1 104 ? -10.515 -0.569 -38.400 1.00 76.31 104 PRO A O 1
ATOM 769 N N . PRO A 1 105 ? -12.022 0.356 -39.780 1.00 75.00 105 PRO A N 1
ATOM 770 C CA . PRO A 1 105 ? -12.258 -0.862 -40.565 1.00 75.00 105 PRO A CA 1
ATOM 771 C C . PRO A 1 105 ? -10.980 -1.559 -41.070 1.00 75.00 105 PRO A C 1
ATOM 773 O O . PRO A 1 105 ? -10.967 -2.771 -41.265 1.00 75.00 105 PRO A O 1
ATOM 776 N N . TRP A 1 106 ? -9.878 -0.818 -41.244 1.00 75.12 106 TRP A N 1
ATOM 777 C CA . TRP A 1 106 ? -8.584 -1.367 -41.659 1.00 75.12 106 TRP A CA 1
ATOM 778 C C . TRP A 1 106 ? -7.855 -2.163 -40.560 1.00 75.12 106 TRP A C 1
ATOM 780 O O . TRP A 1 106 ? -7.027 -3.011 -40.887 1.00 75.12 106 TRP A O 1
ATOM 790 N N . GLY A 1 107 ? -8.176 -1.970 -39.275 1.00 79.44 107 GLY A N 1
ATOM 791 C CA . GLY A 1 107 ? -7.585 -2.737 -38.168 1.00 79.44 107 GLY A CA 1
ATOM 792 C C . GLY A 1 107 ? -7.944 -4.225 -38.223 1.00 79.44 107 GLY A C 1
ATOM 793 O O . GLY A 1 107 ? -7.107 -5.091 -37.970 1.00 79.44 107 GLY A O 1
ATOM 794 N N . TRP A 1 108 ? -9.160 -4.526 -38.676 1.00 76.81 108 TRP A N 1
ATOM 795 C CA . TRP A 1 108 ? -9.632 -5.883 -38.935 1.00 76.81 108 TRP A CA 1
ATOM 796 C C . TRP A 1 108 ? -8.883 -6.564 -40.080 1.00 76.81 108 TRP A C 1
ATOM 798 O O . TRP A 1 108 ? -8.553 -7.748 -39.992 1.00 76.81 108 TRP A O 1
ATOM 808 N N . ALA A 1 109 ? -8.546 -5.808 -41.129 1.00 80.75 109 ALA A N 1
ATOM 809 C CA . ALA A 1 109 ? -7.761 -6.314 -42.251 1.00 80.75 109 ALA A CA 1
ATOM 810 C C . ALA A 1 109 ? -6.328 -6.664 -41.818 1.00 80.75 109 ALA A C 1
ATOM 812 O O . ALA A 1 109 ? -5.809 -7.705 -42.217 1.00 80.75 109 ALA A O 1
ATOM 813 N N . VAL A 1 110 ? -5.718 -5.852 -40.945 1.00 83.94 110 VAL A N 1
ATOM 814 C CA . VAL A 1 110 ? -4.385 -6.126 -40.382 1.00 83.94 110 VAL A CA 1
ATOM 815 C C . VAL A 1 110 ? -4.410 -7.346 -39.461 1.00 83.94 110 VAL A C 1
ATOM 817 O O . VAL A 1 110 ? -3.564 -8.223 -39.607 1.00 83.94 110 VAL A O 1
ATOM 820 N N . SER A 1 111 ? -5.395 -7.457 -38.563 1.00 79.25 111 SER A N 1
ATOM 821 C CA . SER A 1 111 ? -5.548 -8.639 -37.698 1.00 79.25 111 SER A CA 1
ATOM 822 C C . SER A 1 111 ? -5.713 -9.926 -38.516 1.00 79.25 111 SER A C 1
ATOM 824 O O . SER A 1 111 ? -5.028 -10.918 -38.261 1.00 79.25 111 SER A O 1
ATOM 826 N N . THR A 1 112 ? -6.538 -9.882 -39.567 1.00 85.81 112 THR A N 1
ATOM 827 C CA . THR A 1 112 ? -6.731 -11.018 -40.479 1.00 85.81 112 THR A CA 1
ATOM 828 C C . THR A 1 112 ? -5.446 -11.353 -41.240 1.00 85.81 112 THR A C 1
ATOM 830 O O . THR A 1 112 ? -5.084 -12.522 -41.333 1.00 85.81 112 THR A O 1
ATOM 833 N N . LEU A 1 113 ? -4.709 -10.350 -41.730 1.00 87.06 113 LEU A N 1
ATOM 834 C CA . LEU A 1 113 ? -3.423 -10.551 -42.407 1.00 87.06 113 LEU A CA 1
ATOM 835 C C . LEU A 1 113 ? -2.376 -11.187 -41.492 1.00 87.06 113 LEU A C 1
ATOM 837 O O . LEU A 1 113 ? -1.671 -12.093 -41.925 1.00 87.06 113 LEU A O 1
ATOM 841 N N . VAL A 1 114 ? -2.290 -10.749 -40.236 1.00 87.50 114 VAL A N 1
ATOM 842 C CA . VAL A 1 114 ? -1.359 -11.311 -39.248 1.00 87.50 114 VAL A CA 1
ATOM 843 C C . VAL A 1 114 ? -1.731 -12.755 -38.914 1.00 87.50 114 VAL A C 1
ATOM 845 O O . VAL A 1 114 ? -0.851 -13.610 -38.886 1.00 87.50 114 VAL A O 1
ATOM 848 N N . LEU A 1 115 ? -3.018 -13.062 -38.735 1.00 86.19 115 LEU A N 1
ATOM 849 C CA . LEU A 1 115 ? -3.485 -14.438 -38.533 1.00 86.19 115 LEU A CA 1
ATOM 850 C C . LEU A 1 115 ? -3.180 -15.329 -39.739 1.00 86.19 115 LEU A C 1
ATOM 852 O O . LEU A 1 115 ? -2.631 -16.413 -39.564 1.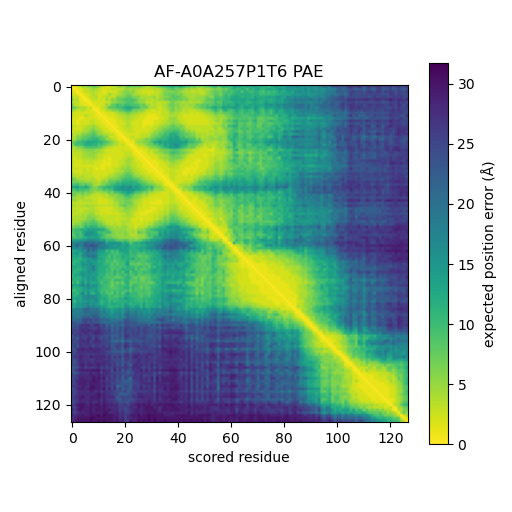00 86.19 115 LEU A O 1
ATOM 856 N N . VAL A 1 116 ? -3.468 -14.869 -40.959 1.00 88.56 116 VAL A N 1
ATOM 857 C CA . VAL A 1 116 ? -3.136 -15.601 -42.191 1.00 88.56 116 VAL A CA 1
ATOM 858 C C . VAL A 1 116 ? -1.629 -15.795 -42.314 1.00 88.56 116 VAL A C 1
ATOM 860 O O . VAL A 1 116 ? -1.194 -16.881 -42.676 1.00 88.56 116 VAL A O 1
ATOM 863 N N . PHE A 1 117 ? -0.826 -14.790 -41.966 1.00 86.25 117 PHE A N 1
ATOM 864 C CA . PHE A 1 117 ? 0.630 -14.882 -41.984 1.00 86.25 117 PHE A CA 1
ATOM 865 C C . PHE A 1 117 ? 1.153 -15.908 -40.971 1.00 86.25 117 PHE A C 1
ATOM 867 O O . PHE A 1 117 ? 1.971 -16.745 -41.339 1.00 86.25 117 PHE A O 1
ATOM 874 N N . ILE A 1 118 ? 0.646 -15.897 -39.734 1.00 89.19 118 ILE A N 1
ATOM 875 C CA . ILE A 1 118 ? 1.006 -16.865 -38.685 1.00 89.19 118 ILE A CA 1
ATOM 876 C C . ILE A 1 118 ? 0.579 -18.280 -39.078 1.00 89.19 118 ILE A C 1
ATOM 878 O O . ILE A 1 118 ? 1.344 -19.216 -38.887 1.0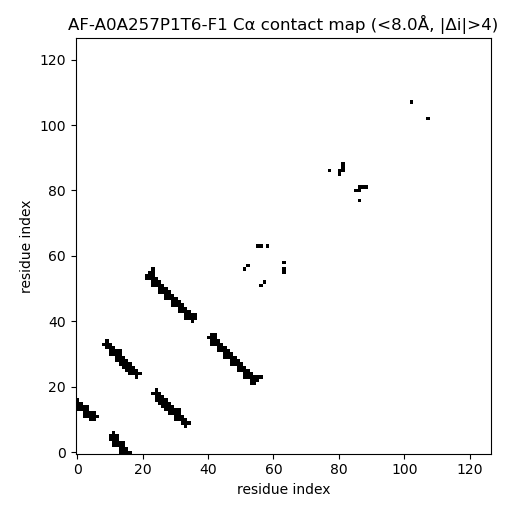0 89.19 118 ILE A O 1
ATOM 882 N N . VAL A 1 119 ? -0.613 -18.452 -39.649 1.00 86.38 119 VAL A N 1
ATOM 883 C CA . VAL A 1 119 ? -1.113 -19.757 -40.106 1.00 86.38 119 VAL A CA 1
ATOM 884 C C . VAL A 1 119 ? -0.307 -20.251 -41.308 1.00 86.38 119 VAL A C 1
ATOM 886 O O . VAL A 1 119 ? 0.103 -21.405 -41.332 1.00 86.38 119 VAL A O 1
ATOM 889 N N . TYR A 1 120 ? -0.012 -19.377 -42.270 1.00 83.94 120 TYR A N 1
ATOM 890 C CA . TYR A 1 120 ? 0.797 -19.697 -43.445 1.00 83.94 120 TYR A CA 1
ATOM 891 C C . TYR A 1 120 ? 2.224 -20.097 -43.053 1.00 83.94 120 TYR A C 1
ATOM 893 O O . TYR A 1 120 ? 2.708 -21.138 -43.485 1.00 83.94 120 TYR A O 1
ATOM 901 N N . TRP A 1 121 ? 2.880 -19.330 -42.180 1.00 78.06 121 TRP A N 1
ATOM 902 C CA . TRP A 1 121 ? 4.216 -19.668 -41.682 1.00 78.06 121 TRP A CA 1
ATOM 903 C C . TRP A 1 121 ? 4.216 -20.849 -40.707 1.00 78.06 121 TRP A C 1
ATOM 905 O O . TRP A 1 121 ? 5.133 -21.659 -40.741 1.00 78.06 121 TRP A O 1
ATOM 915 N N . GLY A 1 122 ? 3.192 -20.988 -39.868 1.00 76.31 122 GLY A N 1
ATOM 916 C CA . GLY A 1 122 ? 3.073 -22.070 -38.890 1.00 76.31 122 GLY A CA 1
ATOM 917 C C . GLY A 1 122 ? 2.737 -23.429 -39.509 1.00 76.31 122 GLY A C 1
ATOM 918 O O . GLY A 1 122 ? 3.150 -24.451 -38.972 1.00 76.31 122 GLY A O 1
ATOM 919 N N . LEU A 1 123 ? 2.036 -23.460 -40.649 1.00 70.50 123 LEU A N 1
ATOM 920 C CA . LEU A 1 123 ? 1.769 -24.692 -41.407 1.00 70.50 123 LEU A CA 1
ATOM 921 C C . LEU A 1 123 ? 2.885 -25.044 -42.403 1.00 70.50 123 LEU A C 1
ATOM 923 O O . LEU A 1 123 ? 3.046 -26.221 -42.714 1.00 70.50 123 LEU A O 1
ATOM 927 N N . HIS A 1 124 ? 3.656 -24.064 -42.895 1.00 66.94 124 HIS A N 1
ATOM 928 C CA . HIS A 1 124 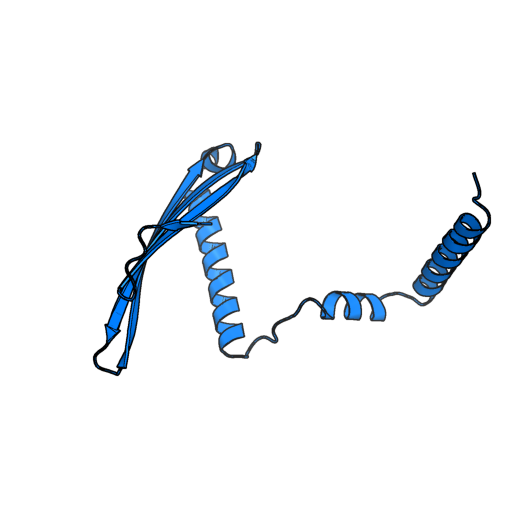? 4.777 -24.299 -43.822 1.00 66.94 124 HIS A CA 1
ATOM 929 C C . HIS A 1 124 ? 6.166 -24.324 -43.157 1.00 66.94 124 HIS A C 1
ATOM 931 O O . HIS A 1 124 ? 7.147 -24.676 -43.810 1.00 66.94 124 HIS A O 1
ATOM 937 N N . GLY A 1 125 ? 6.261 -23.993 -41.870 1.00 59.62 125 GLY A N 1
ATOM 938 C CA . GLY A 1 125 ? 7.474 -24.075 -41.061 1.00 59.62 125 GLY A CA 1
ATOM 939 C C . GLY A 1 125 ? 7.633 -25.428 -40.371 1.00 59.62 125 GLY A C 1
ATOM 940 O O . GLY A 1 125 ? 7.655 -25.495 -39.147 1.00 59.62 125 GLY A O 1
ATOM 941 N N . THR A 1 126 ? 7.757 -26.515 -41.133 1.00 61.25 126 THR A N 1
ATOM 942 C CA . THR A 1 126 ? 8.532 -27.666 -40.650 1.00 61.25 126 THR A CA 1
ATOM 943 C C . THR A 1 126 ? 9.990 -27.359 -40.948 1.00 61.25 126 THR A C 1
ATOM 945 O O . THR A 1 126 ? 10.320 -27.415 -42.124 1.00 61.25 126 THR A O 1
ATOM 948 N N . TRP A 1 127 ? 10.784 -26.969 -39.945 1.00 52.75 127 TRP A N 1
ATOM 949 C CA . TRP A 1 127 ? 12.207 -27.294 -39.695 1.00 52.75 127 TRP A CA 1
ATOM 950 C C . TRP A 1 127 ? 12.644 -26.603 -38.400 1.00 52.75 127 TRP A C 1
ATOM 952 O O . TRP A 1 127 ? 12.548 -25.358 -38.335 1.00 52.75 127 TRP A O 1
#

Nearest PDB structures (foldseek):
  6yfo-assembly1_AA  TM=4.299E-01  e=6.268E-02  Leviviridae sp.
  9har-assembly1_EV  TM=4.123E-01  e=2.551E-01  ssRNA phage ESE017
  7d7f-assembly1_A  TM=3.810E-01  e=2.868E-01  Mus musculus
  5odn-assembly1_F  TM=3.788E-01  e=3.418E-01  Salinibacter ruber DSM 13855
  8rj3-assembly1_H  TM=3.335E-01  e=5.786E-01  Homo sapiens

Foldseek 3Di:
DDWADDDPPFWTKDWDKDQPDQCWIKIKIKIWTWDQDPVRDIDIDMDMDMDIDHNPPVVDPVVVVVVVVVVVVVVVVVVVCVVVVVDDPPPVPVVVVVCVVPDPPVVVVVVVVVVCVCVVCVVVPDD

Sequence (127 aa):
LTLEDPNPPHSYVLRFEGNAGSAGFGLGRALVALQPTPDGGTQMNYQATAEVGGAIGQLGKGTVDSTAQSLAETFFSRFDQVMRGQIPVDDGAGVLDRLWNVLPPWGWAVSTLVLVFIVYWGLHGTW

Secondary structure (DSSP, 8-state):
-EEEEEETTTEEEEEEEEE-GGG-EEEEEEEEEEEE-TTS-EEEEEEEEEEEESTGGGG-HHHHHHHHHHHHHHHHHHHHHHHTTSS----SHHHHHHHHHHS-HHHHHHHHHHHHHHHHHHHH---